Protein AF-A0A166FL95-F1 (afdb_monomer)

Organism: Daucus carota subsp. sativus (NCBI:txid79200)

Secondary structure (DSSP, 8-state):
--GGGS---------HHHHHHHHHHHHHHHHT---HHHHHHHHHHHHHHHTT--HHHHHTSTT--HHHHHHHHHHHHHHHSS-TTTS-TTTHHHHHHHHHHHHHHGGG-HHHHHHHT-

Solvent-accessible surface area (backbone atoms only — not comparable to full-atom values): 6784 Å² total; per-residue (Å²): 137,66,70,85,75,54,81,66,85,66,83,77,78,66,55,76,62,59,51,47,52,50,51,46,50,35,35,52,53,31,72,78,43,92,50,65,68,51,32,39,52,34,37,32,56,46,33,62,55,43,68,77,58,38,47,68,61,48,60,70,35,92,87,42,51,73,65,55,52,50,38,50,21,49,44,49,29,63,55,62,66,60,50,85,85,68,51,52,85,89,42,47,72,43,51,51,49,32,55,60,29,43,77,69,31,32,87,48,26,61,69,42,35,61,57,53,70,116

Radius of gyration: 13.66 Å; Cα contacts (8 Å, |Δi|>4): 96; chains: 1; bounding box: 40×30×30 Å

InterPro domains:
  IPR008709 Neurochondrin [PTHR13109] (1-115)

Sequence (118 aa):
MNILLKKVEVPISFDGADVVELLATLVYWSENSSHHSVVMMAATISSLILDFTSEDALRQHPGFDDGKLAGLCQLFKRSMTASSEDVFYEEVDLYEIVISGYSRWSEHFPRIKAAVGK

Foldseek 3Di:
DDPLVPPPVPVPPDDLVNLLVLLLVLLVQLVPDPDLVSLLVSLLVNLSSLLVDF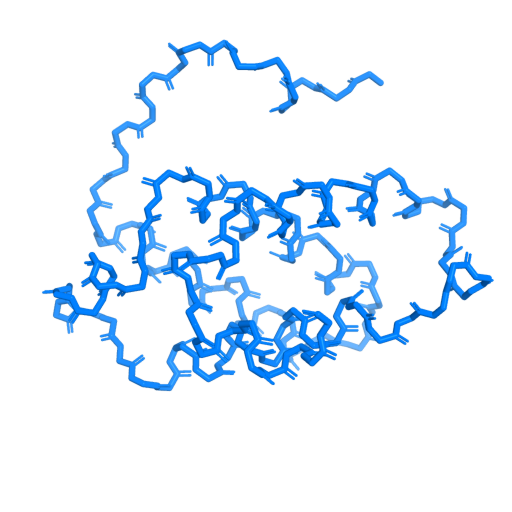PVRNVVDPSRDVVSLVSNLVSLLSNLVDDPVRQDPVSNVSNCSNVVSCVRRVVRVVPSCVSNVD

pLDDT: mean 84.39, std 15.8, range [36.81, 97.56]

Structure (mmCIF, N/CA/C/O backbone):
data_AF-A0A166FL95-F1
#
_entry.id   AF-A0A166FL95-F1
#
loop_
_atom_site.group_PDB
_atom_site.id
_atom_site.type_symbol
_atom_site.label_atom_id
_atom_site.label_alt_id
_atom_site.label_comp_id
_atom_site.label_asym_id
_atom_site.label_entity_id
_atom_site.label_seq_id
_atom_site.pdbx_PDB_ins_code
_atom_site.Cartn_x
_atom_site.Cartn_y
_atom_site.Cartn_z
_atom_site.occupancy
_atom_site.B_iso_or_equiv
_atom_site.auth_seq_id
_atom_site.auth_comp_id
_atom_site.auth_asym_id
_atom_site.auth_atom_id
_atom_site.pdbx_PDB_model_num
ATOM 1 N N . MET A 1 1 ? 15.949 17.282 2.918 1.00 36.81 1 MET A N 1
ATOM 2 C CA . MET A 1 1 ? 15.250 17.526 4.207 1.00 36.81 1 MET A CA 1
ATOM 3 C C . MET A 1 1 ? 13.750 17.366 3.975 1.00 36.81 1 MET A C 1
ATOM 5 O O . MET A 1 1 ? 13.141 18.270 3.418 1.00 36.81 1 MET A O 1
ATOM 9 N N . ASN A 1 2 ? 13.175 16.209 4.326 1.00 50.09 2 ASN A N 1
ATOM 10 C CA . ASN A 1 2 ? 11.779 15.872 4.019 1.00 50.09 2 ASN A CA 1
ATOM 11 C C . ASN A 1 2 ? 10.807 16.495 5.028 1.00 50.09 2 ASN A C 1
ATOM 13 O O . ASN A 1 2 ? 10.804 16.152 6.209 1.00 50.09 2 ASN A O 1
ATOM 17 N N . ILE A 1 3 ? 9.965 17.407 4.545 1.00 52.84 3 ILE A N 1
ATOM 18 C CA . ILE A 1 3 ? 8.944 18.099 5.346 1.00 52.84 3 ILE A CA 1
ATOM 19 C C . ILE A 1 3 ? 7.886 17.104 5.858 1.00 52.84 3 ILE A C 1
ATOM 21 O O . ILE A 1 3 ? 7.373 17.284 6.954 1.00 52.84 3 ILE A O 1
ATOM 25 N N . LEU A 1 4 ? 7.660 16.004 5.130 1.00 53.50 4 LEU A N 1
ATOM 26 C CA . LEU A 1 4 ? 6.734 14.918 5.482 1.00 53.50 4 LEU A CA 1
ATOM 27 C C . LEU A 1 4 ? 7.161 14.112 6.723 1.00 53.50 4 LEU A C 1
ATOM 29 O O . LEU A 1 4 ? 6.324 13.488 7.364 1.00 53.50 4 LEU A O 1
ATOM 33 N N . LEU A 1 5 ? 8.453 14.126 7.079 1.00 54.41 5 LEU A N 1
ATOM 34 C CA . LEU A 1 5 ? 8.972 13.435 8.270 1.00 54.41 5 LEU A CA 1
ATOM 35 C C . LEU A 1 5 ? 8.818 14.263 9.546 1.00 54.41 5 LEU A C 1
ATOM 37 O O . LEU A 1 5 ? 8.834 13.720 10.653 1.00 54.41 5 LEU A O 1
ATOM 41 N N . LYS A 1 6 ? 8.656 15.585 9.416 1.00 52.47 6 LYS A N 1
ATOM 42 C CA . LYS A 1 6 ? 8.208 16.397 10.538 1.00 52.47 6 LYS A CA 1
ATOM 43 C C . LYS A 1 6 ? 6.719 16.122 10.665 1.00 52.47 6 LYS A C 1
ATOM 45 O O . LYS A 1 6 ? 5.935 16.686 9.912 1.00 52.47 6 LYS A O 1
ATOM 50 N N . LYS A 1 7 ? 6.351 15.278 11.635 1.00 50.09 7 LYS A N 1
ATOM 51 C CA . LYS A 1 7 ? 5.022 15.242 12.264 1.00 50.09 7 LYS A CA 1
ATOM 52 C C . LYS A 1 7 ? 4.695 16.631 12.836 1.00 50.09 7 LYS A C 1
ATOM 54 O O . LYS A 1 7 ? 4.596 16.814 14.043 1.00 50.09 7 LYS A O 1
ATOM 59 N N . VAL A 1 8 ? 4.592 17.646 11.981 1.00 47.31 8 VAL A N 1
ATOM 60 C CA . VAL A 1 8 ? 3.707 18.762 12.254 1.00 47.31 8 VAL A CA 1
ATOM 61 C C . VAL A 1 8 ? 2.362 18.076 12.340 1.00 47.31 8 VAL A C 1
ATOM 63 O O . VAL A 1 8 ? 1.955 17.410 11.389 1.00 47.31 8 VAL A O 1
ATOM 66 N N . GLU A 1 9 ? 1.765 18.136 13.520 1.00 49.72 9 GLU A N 1
ATOM 67 C CA . GLU A 1 9 ? 0.405 17.717 13.821 1.00 49.72 9 GLU A CA 1
ATOM 68 C C . GLU A 1 9 ? -0.557 18.540 12.956 1.00 49.72 9 GLU A C 1
ATOM 70 O O . GLU A 1 9 ? -1.310 19.372 13.444 1.00 49.72 9 GLU A O 1
ATOM 75 N N . VAL A 1 10 ? -0.488 18.383 11.637 1.00 49.62 10 VAL A N 1
ATOM 76 C CA . VAL A 1 10 ? -1.583 18.732 10.760 1.00 49.62 10 VAL A CA 1
ATOM 77 C C . VAL A 1 10 ? -2.590 17.639 11.073 1.00 49.62 10 VAL A C 1
ATOM 79 O O . VAL A 1 10 ? -2.307 16.473 10.782 1.00 49.62 10 VAL A O 1
ATOM 82 N N . PRO A 1 11 ? -3.722 17.948 11.722 1.00 46.62 11 PRO A N 1
ATOM 83 C CA . PRO A 1 11 ? -4.793 16.988 11.837 1.00 46.62 11 PRO A CA 1
ATOM 84 C C . PRO A 1 11 ? -5.345 16.885 10.421 1.00 46.62 11 PRO A C 1
ATOM 86 O O . PRO A 1 11 ? -6.240 17.637 10.035 1.00 46.62 11 PRO A O 1
ATOM 89 N N . ILE A 1 12 ? -4.733 16.033 9.597 1.00 51.25 12 ILE A N 1
ATOM 90 C CA . ILE A 1 12 ? -5.288 15.717 8.296 1.00 51.25 12 ILE A CA 1
ATOM 91 C C . ILE A 1 12 ? -6.478 14.813 8.596 1.00 51.25 12 ILE A C 1
ATOM 93 O O . ILE A 1 12 ? -6.371 13.593 8.664 1.00 51.25 12 ILE A O 1
ATOM 97 N N . SER A 1 13 ? -7.607 15.453 8.888 1.00 51.69 13 SER A N 1
ATOM 98 C CA . SER A 1 13 ? -8.920 14.830 8.902 1.00 51.69 13 SER A CA 1
ATOM 99 C C . SER A 1 13 ? -9.274 14.543 7.451 1.00 51.69 13 SER A C 1
ATOM 101 O O . SER A 1 13 ? -10.008 15.306 6.827 1.00 51.69 13 SER A O 1
ATOM 103 N N . PHE A 1 14 ? -8.707 13.481 6.893 1.00 56.75 14 PHE A N 1
ATOM 104 C CA . PHE A 1 14 ? -9.291 12.903 5.701 1.00 56.75 14 PHE A CA 1
ATOM 105 C C . PHE A 1 14 ? -10.624 12.287 6.100 1.00 56.75 14 PHE A C 1
ATOM 107 O O . PHE A 1 14 ? -10.690 11.534 7.079 1.00 56.75 14 PHE A O 1
ATOM 114 N N . ASP A 1 15 ? -11.686 12.597 5.364 1.00 64.69 15 ASP A N 1
ATOM 115 C CA . ASP A 1 15 ? -12.835 11.716 5.437 1.00 64.69 15 ASP A CA 1
ATOM 116 C C . ASP A 1 15 ? -12.426 10.326 4.898 1.00 64.69 15 ASP A C 1
ATOM 118 O O . ASP A 1 15 ? -11.442 10.163 4.166 1.00 64.69 15 ASP A O 1
ATOM 122 N N . GLY A 1 16 ? -13.124 9.276 5.333 1.00 63.19 16 GLY 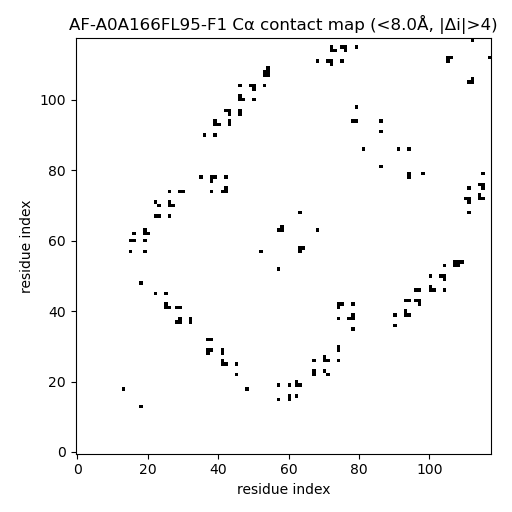A N 1
ATOM 123 C CA . GLY A 1 16 ? -12.769 7.912 4.935 1.00 63.19 16 GLY A CA 1
ATOM 124 C C . GLY A 1 16 ? -12.870 7.674 3.422 1.00 63.19 16 GLY A C 1
ATOM 125 O O . GLY A 1 16 ? -12.209 6.767 2.913 1.00 63.19 16 GLY A O 1
ATOM 126 N N . ALA A 1 17 ? -13.659 8.481 2.704 1.00 74.75 17 ALA A N 1
ATOM 127 C CA . ALA A 1 17 ? -13.892 8.325 1.274 1.00 74.75 17 ALA A CA 1
ATOM 128 C C . ALA A 1 17 ? -12.714 8.867 0.458 1.00 74.75 17 ALA A C 1
ATOM 130 O O . ALA A 1 17 ? -12.203 8.146 -0.403 1.00 74.75 17 ALA A O 1
ATOM 131 N N . ASP A 1 18 ? -12.218 10.053 0.809 1.00 82.81 18 ASP A N 1
ATOM 132 C CA . ASP A 1 18 ? -11.056 10.704 0.207 1.00 82.81 18 ASP A CA 1
ATOM 133 C C . ASP A 1 18 ? -9.806 9.821 0.318 1.00 82.81 18 ASP A C 1
ATOM 135 O O . ASP A 1 18 ? -9.056 9.668 -0.647 1.00 82.81 18 ASP A O 1
ATOM 139 N N . VAL A 1 19 ? -9.589 9.174 1.473 1.00 87.12 19 VAL A N 1
ATOM 140 C CA . VAL A 1 19 ? -8.453 8.248 1.668 1.00 87.12 19 VAL A CA 1
ATOM 141 C C . VAL A 1 19 ? -8.571 7.017 0.785 1.00 87.12 19 VAL A C 1
ATOM 143 O O . VAL A 1 19 ? -7.586 6.600 0.173 1.00 87.12 19 VAL A O 1
ATOM 146 N N . VAL A 1 20 ? -9.757 6.416 0.713 1.00 91.69 20 VAL A N 1
ATOM 147 C CA . VAL A 1 20 ? -9.964 5.202 -0.080 1.00 91.69 20 VAL A CA 1
ATOM 148 C C . VAL A 1 20 ? -9.811 5.490 -1.572 1.00 91.69 20 VAL A C 1
ATOM 150 O O . VAL A 1 20 ? -9.170 4.706 -2.278 1.00 91.69 20 VAL A O 1
ATOM 153 N N . GLU A 1 21 ? -10.345 6.612 -2.051 1.00 93.00 21 GLU A N 1
ATOM 154 C CA . GLU A 1 21 ? -10.200 7.033 -3.445 1.00 93.00 21 GLU A CA 1
ATOM 155 C C . GLU A 1 21 ? -8.754 7.418 -3.780 1.00 93.00 21 GLU A C 1
ATOM 157 O O . GLU A 1 21 ? -8.233 7.019 -4.828 1.00 93.00 21 GLU A O 1
ATOM 162 N N . LEU A 1 22 ? -8.058 8.106 -2.870 1.00 94.06 22 LEU A N 1
ATOM 163 C CA . LEU A 1 22 ? -6.646 8.442 -3.041 1.00 94.06 22 LEU A CA 1
ATOM 164 C C . LEU A 1 22 ? -5.771 7.185 -3.120 1.00 94.06 22 LEU A C 1
ATOM 166 O O . LEU A 1 22 ? -4.976 7.057 -4.053 1.00 94.06 22 LEU A O 1
ATOM 170 N N . LEU A 1 23 ? -5.937 6.227 -2.201 1.00 95.75 23 LEU A N 1
ATOM 171 C CA . LEU A 1 23 ? -5.204 4.954 -2.237 1.00 95.75 23 LEU A CA 1
ATOM 172 C C . LEU A 1 23 ? -5.483 4.184 -3.535 1.00 95.75 23 LEU A C 1
ATOM 174 O O . LEU A 1 23 ? -4.549 3.686 -4.165 1.00 95.75 23 LEU A O 1
ATOM 178 N N . ALA A 1 24 ? -6.743 4.130 -3.974 1.00 95.19 24 ALA A N 1
ATOM 179 C CA . ALA A 1 24 ? -7.109 3.492 -5.237 1.00 95.19 24 ALA A CA 1
ATOM 180 C C . ALA A 1 24 ? -6.449 4.180 -6.444 1.00 95.19 24 ALA A C 1
ATOM 182 O O . ALA A 1 24 ? -5.948 3.506 -7.344 1.00 95.19 24 ALA A O 1
ATOM 183 N N . THR A 1 25 ? -6.394 5.513 -6.440 1.00 96.62 25 THR A N 1
ATOM 184 C CA . THR A 1 25 ? -5.753 6.304 -7.499 1.00 96.62 25 THR A CA 1
ATOM 185 C C . THR A 1 25 ? -4.245 6.059 -7.550 1.00 96.62 25 THR A C 1
ATOM 187 O O . THR A 1 25 ? -3.689 5.895 -8.635 1.00 96.62 25 THR A O 1
ATOM 190 N N . LEU A 1 26 ? -3.574 5.978 -6.396 1.00 96.94 26 LEU A N 1
ATOM 191 C CA . LEU A 1 26 ? -2.139 5.677 -6.316 1.00 96.94 26 LEU A CA 1
ATOM 192 C C . LEU A 1 26 ? -1.823 4.258 -6.804 1.00 96.94 26 LEU A C 1
ATOM 194 O O . LEU A 1 26 ? -0.860 4.070 -7.551 1.00 96.94 26 LEU A O 1
ATOM 198 N N . VAL A 1 27 ? -2.651 3.273 -6.438 1.00 96.75 27 VAL A N 1
ATOM 199 C CA . VAL A 1 27 ? -2.552 1.905 -6.969 1.00 96.75 27 VAL A CA 1
ATOM 200 C C . VAL A 1 27 ? -2.689 1.928 -8.486 1.00 96.75 27 VAL A C 1
ATOM 202 O O . VAL A 1 27 ? -1.771 1.484 -9.177 1.00 96.75 27 VAL A O 1
ATOM 205 N N . TYR A 1 28 ? -3.771 2.515 -9.002 1.00 96.25 28 TYR A N 1
ATOM 206 C CA . TYR A 1 28 ? -4.022 2.605 -10.438 1.00 96.25 28 TYR A CA 1
ATOM 207 C C . TYR A 1 28 ? -2.855 3.277 -11.174 1.00 96.25 28 TYR A C 1
ATOM 209 O O . TYR A 1 28 ? -2.379 2.771 -12.192 1.00 96.25 28 TYR A O 1
ATOM 217 N N . TRP A 1 29 ? -2.336 4.384 -10.643 1.00 95.69 29 TRP A N 1
ATOM 218 C CA . TRP A 1 29 ? -1.194 5.082 -11.228 1.00 95.69 29 TRP A CA 1
ATOM 219 C C . TRP A 1 29 ? 0.058 4.196 -11.289 1.00 95.69 29 TRP A C 1
ATOM 221 O O . TRP A 1 29 ? 0.749 4.168 -12.309 1.00 95.69 29 TRP A O 1
ATOM 231 N N . SER A 1 30 ? 0.317 3.421 -10.234 1.00 94.88 30 SER A N 1
ATOM 232 C CA . SER A 1 30 ? 1.456 2.500 -10.183 1.00 94.88 30 SER A CA 1
ATOM 233 C C . SER A 1 30 ? 1.314 1.299 -11.127 1.00 94.88 30 SER A C 1
ATOM 235 O O . SER A 1 30 ? 2.309 0.832 -11.686 1.00 94.88 30 SER A O 1
ATOM 237 N N . GLU A 1 31 ? 0.100 0.781 -11.322 1.00 93.50 31 GLU A N 1
ATOM 238 C CA . GLU A 1 31 ? -0.185 -0.356 -12.208 1.00 93.50 31 GLU A CA 1
ATOM 239 C C . GLU A 1 31 ? -0.028 0.023 -13.682 1.00 93.50 31 GLU A C 1
ATOM 241 O O . GLU A 1 31 ? 0.483 -0.767 -14.473 1.00 93.50 31 GLU A O 1
ATOM 246 N N . ASN A 1 32 ? -0.392 1.257 -14.032 1.00 92.69 32 ASN A N 1
ATOM 247 C CA . ASN A 1 32 ? -0.330 1.775 -15.399 1.00 92.69 32 ASN A CA 1
ATOM 248 C C . ASN A 1 32 ? 1.017 2.434 -15.750 1.00 92.69 32 ASN A C 1
ATOM 250 O O . ASN A 1 32 ? 1.148 3.036 -16.815 1.00 92.69 32 ASN A O 1
ATOM 254 N N . SER A 1 33 ? 2.025 2.325 -14.878 1.00 89.00 33 SER A N 1
ATOM 255 C CA . SER A 1 33 ? 3.365 2.866 -15.109 1.00 89.00 33 SER A CA 1
ATOM 256 C C . SER A 1 33 ? 4.438 1.779 -15.088 1.00 89.00 33 SER A C 1
ATOM 258 O O . SER A 1 33 ? 4.508 0.949 -14.176 1.00 89.00 33 SER A O 1
ATOM 260 N N . SER A 1 34 ? 5.331 1.833 -16.079 1.00 84.50 34 SER A N 1
ATOM 261 C CA . SER A 1 34 ? 6.560 1.034 -16.129 1.00 84.50 34 SER A CA 1
ATOM 262 C C . SER A 1 34 ? 7.734 1.687 -15.394 1.00 84.50 34 SER A C 1
ATOM 264 O O . SER A 1 34 ? 8.776 1.055 -15.236 1.00 84.50 34 SER A O 1
ATOM 266 N N . HIS A 1 35 ? 7.605 2.946 -14.966 1.00 86.81 35 HIS A N 1
ATOM 267 C CA . HIS A 1 35 ? 8.681 3.677 -14.298 1.00 86.81 35 HIS A CA 1
ATOM 268 C C . HIS A 1 35 ? 8.738 3.330 -12.807 1.00 86.81 35 HIS A C 1
ATOM 270 O O . HIS A 1 35 ? 7.747 3.496 -12.093 1.00 86.81 35 HIS A O 1
ATOM 276 N N . HIS A 1 36 ? 9.908 2.892 -12.329 1.00 86.94 36 HIS A N 1
ATOM 277 C CA . HIS A 1 36 ? 10.114 2.538 -10.921 1.00 86.94 36 HIS A CA 1
ATOM 278 C C . HIS A 1 36 ? 9.849 3.724 -9.981 1.00 86.94 36 HIS A C 1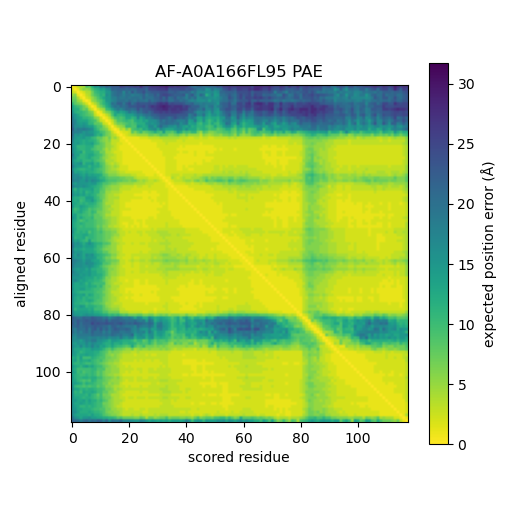
ATOM 280 O O . HIS A 1 36 ? 9.141 3.560 -8.991 1.00 86.94 36 HIS A O 1
ATOM 286 N N . SER A 1 37 ? 10.253 4.934 -10.375 1.00 88.38 37 SER A N 1
ATOM 287 C CA . SER A 1 37 ? 9.969 6.179 -9.651 1.00 88.38 37 SER A CA 1
ATOM 288 C C . SER A 1 37 ? 8.488 6.392 -9.342 1.00 88.38 37 SER A C 1
ATOM 290 O O . SER A 1 37 ? 8.140 6.846 -8.255 1.00 88.38 37 SER A O 1
ATOM 292 N N . VAL A 1 38 ? 7.586 6.022 -10.258 1.00 91.88 38 VAL A N 1
ATOM 293 C CA . VAL A 1 38 ? 6.135 6.118 -10.037 1.00 91.88 38 VAL A CA 1
ATOM 294 C C . VAL A 1 38 ? 5.675 5.122 -8.979 1.00 91.88 38 VAL A C 1
ATOM 296 O O . VAL A 1 38 ? 4.906 5.485 -8.091 1.00 91.88 38 VAL A O 1
ATOM 299 N N . VAL A 1 39 ? 6.177 3.886 -9.033 1.00 93.38 39 VAL A N 1
ATOM 300 C CA . VAL A 1 39 ? 5.903 2.864 -8.013 1.00 93.38 39 VAL A CA 1
ATOM 301 C C . VAL A 1 39 ? 6.406 3.335 -6.648 1.00 93.38 39 VAL A C 1
ATOM 303 O O . VAL A 1 39 ? 5.671 3.250 -5.666 1.00 93.38 39 VAL A O 1
ATOM 306 N N . MET A 1 40 ? 7.616 3.894 -6.587 1.00 92.75 40 MET A N 1
ATOM 307 C CA . MET A 1 40 ? 8.210 4.405 -5.352 1.00 92.75 40 MET A CA 1
ATOM 308 C C . MET A 1 40 ? 7.451 5.606 -4.787 1.00 92.75 40 MET A C 1
ATOM 310 O O . MET A 1 40 ? 7.178 5.637 -3.587 1.00 92.75 40 MET A O 1
ATOM 314 N N . MET A 1 41 ? 7.036 6.562 -5.622 1.00 94.12 41 MET A N 1
ATOM 315 C CA . MET A 1 41 ? 6.208 7.693 -5.186 1.00 94.12 41 MET A CA 1
ATOM 316 C C . MET A 1 41 ? 4.841 7.231 -4.671 1.00 94.12 41 MET A C 1
ATOM 318 O O . MET A 1 41 ? 4.432 7.634 -3.580 1.00 94.12 41 MET A O 1
ATOM 322 N N . ALA A 1 42 ? 4.158 6.350 -5.407 1.00 96.38 42 ALA A N 1
ATOM 323 C CA . ALA A 1 42 ? 2.868 5.801 -4.994 1.00 96.38 42 ALA A CA 1
ATOM 324 C C . ALA A 1 42 ? 2.972 5.027 -3.670 1.00 96.38 42 ALA A C 1
ATOM 326 O O . ALA A 1 42 ? 2.143 5.221 -2.777 1.00 96.38 42 ALA A O 1
ATOM 327 N N . ALA A 1 43 ? 4.014 4.206 -3.509 1.00 95.62 43 ALA A N 1
ATOM 328 C CA . ALA A 1 43 ? 4.277 3.466 -2.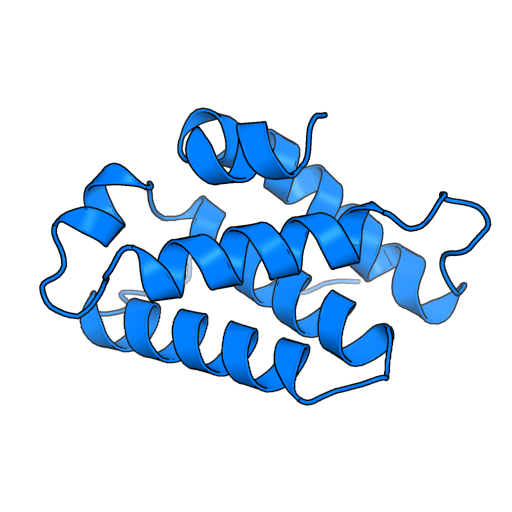277 1.00 95.62 43 ALA A CA 1
ATOM 329 C C . ALA A 1 43 ? 4.620 4.403 -1.112 1.00 95.62 43 ALA A C 1
ATOM 331 O O . ALA A 1 43 ? 4.146 4.190 0.001 1.00 95.62 43 ALA A O 1
ATOM 332 N N . THR A 1 44 ? 5.384 5.469 -1.364 1.00 95.31 44 THR A N 1
ATOM 333 C CA . THR A 1 44 ? 5.745 6.469 -0.348 1.00 95.31 44 THR A CA 1
ATOM 334 C C . THR A 1 44 ? 4.504 7.181 0.183 1.00 95.31 44 THR A C 1
ATOM 336 O O . THR A 1 44 ? 4.287 7.210 1.392 1.00 95.31 44 THR A O 1
ATOM 339 N N . ILE A 1 45 ? 3.656 7.713 -0.704 1.00 95.00 45 ILE A N 1
ATOM 340 C CA . ILE A 1 45 ? 2.427 8.413 -0.299 1.00 95.00 45 ILE A CA 1
ATOM 341 C C . ILE A 1 45 ? 1.476 7.442 0.410 1.00 95.00 45 ILE A C 1
ATOM 343 O O . ILE A 1 45 ? 0.968 7.763 1.482 1.00 95.00 45 ILE A O 1
ATOM 347 N N . SER A 1 46 ? 1.296 6.233 -0.135 1.00 96.06 46 SER A N 1
ATOM 348 C CA . SER A 1 46 ? 0.467 5.203 0.502 1.00 96.06 46 SER A CA 1
ATOM 349 C C . SER A 1 46 ? 0.991 4.866 1.898 1.00 96.06 46 SER A C 1
ATOM 351 O O . SER A 1 46 ? 0.222 4.871 2.847 1.00 96.06 46 SER A O 1
ATOM 353 N N . SER A 1 47 ? 2.301 4.665 2.064 1.00 95.12 47 SER A N 1
ATOM 354 C CA . SER A 1 47 ? 2.911 4.356 3.362 1.00 95.12 47 SER A CA 1
ATOM 355 C C . SER A 1 47 ? 2.656 5.442 4.407 1.00 95.12 47 SER A C 1
ATOM 357 O O . SER A 1 47 ? 2.466 5.124 5.577 1.00 95.12 47 SER A O 1
ATOM 359 N N . LEU A 1 48 ? 2.660 6.713 4.003 1.00 92.25 48 LEU A N 1
ATOM 360 C CA . LEU A 1 48 ? 2.356 7.822 4.906 1.00 92.25 48 LEU A CA 1
ATOM 361 C C . LEU A 1 48 ? 0.885 7.823 5.325 1.0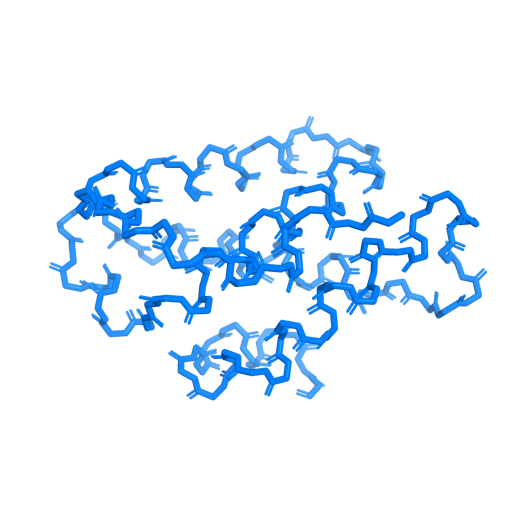0 92.25 48 LEU A C 1
ATOM 363 O O . LEU A 1 48 ? 0.596 8.132 6.471 1.00 92.25 48 LEU A O 1
ATOM 367 N N . ILE A 1 49 ? -0.038 7.463 4.431 1.00 92.25 49 ILE A N 1
ATOM 368 C CA . ILE A 1 49 ? -1.471 7.346 4.747 1.00 92.25 49 ILE A CA 1
ATOM 369 C C . ILE A 1 49 ? -1.722 6.156 5.681 1.00 92.25 49 ILE A C 1
ATOM 371 O O . ILE A 1 49 ? -2.470 6.277 6.651 1.00 92.25 49 ILE A O 1
ATOM 375 N N . LEU A 1 50 ? -1.083 5.012 5.408 1.00 93.38 50 LEU A N 1
ATOM 376 C CA . LEU A 1 50 ? -1.280 3.785 6.182 1.00 93.38 50 LEU A CA 1
ATOM 377 C C . LEU A 1 50 ? -0.805 3.910 7.638 1.00 93.38 50 LEU A C 1
ATOM 379 O O . LEU A 1 50 ? -1.373 3.252 8.503 1.00 93.38 50 LEU A O 1
ATOM 383 N N . ASP A 1 51 ? 0.144 4.807 7.934 1.00 90.75 51 ASP A N 1
ATOM 384 C CA . ASP A 1 51 ? 0.553 5.144 9.310 1.00 90.75 51 ASP A CA 1
ATOM 385 C C . ASP A 1 51 ? -0.602 5.703 10.178 1.00 90.75 51 ASP A C 1
ATOM 387 O O . ASP A 1 51 ? -0.492 5.713 11.405 1.00 90.75 51 ASP A O 1
ATOM 391 N N . PHE A 1 52 ? -1.699 6.177 9.572 1.00 88.62 52 PHE A N 1
ATOM 392 C CA . PHE A 1 52 ? -2.837 6.790 10.273 1.00 88.62 52 PHE A CA 1
ATOM 393 C C . PHE A 1 52 ? -4.119 5.944 10.241 1.00 88.62 52 PHE A C 1
ATOM 395 O O . PHE A 1 52 ? -5.175 6.418 10.659 1.00 88.62 52 PHE A O 1
ATOM 402 N N . THR A 1 53 ? -4.063 4.707 9.743 1.00 89.75 53 THR A N 1
ATOM 403 C CA . THR A 1 53 ? -5.237 3.827 9.620 1.00 89.75 53 THR A CA 1
ATOM 404 C C . THR A 1 53 ? -4.866 2.358 9.860 1.00 89.75 53 THR A C 1
ATOM 406 O O . THR A 1 53 ? -3.747 2.041 10.258 1.00 89.75 53 THR A O 1
ATOM 409 N N . SER A 1 54 ? -5.813 1.443 9.671 1.00 92.81 54 SER A N 1
ATOM 410 C CA . SER A 1 54 ? -5.605 -0.004 9.769 1.00 92.81 54 SER A CA 1
ATOM 411 C C . SER A 1 54 ? -6.366 -0.740 8.670 1.00 92.81 54 SER A C 1
ATOM 413 O O . SER A 1 54 ? -7.301 -0.194 8.076 1.00 92.81 54 SER A O 1
ATOM 415 N N . GLU A 1 55 ? -5.992 -1.993 8.402 1.00 94.12 55 GLU A N 1
ATOM 416 C CA . GLU A 1 55 ? -6.706 -2.824 7.429 1.00 94.12 55 GLU A CA 1
ATOM 417 C C . GLU A 1 55 ? -8.184 -2.961 7.808 1.00 94.12 55 GLU A C 1
ATOM 419 O O . GLU A 1 55 ? -9.051 -2.770 6.959 1.00 94.12 55 GLU A O 1
ATOM 424 N N . ASP A 1 56 ? -8.481 -3.200 9.087 1.00 92.06 56 ASP A N 1
ATOM 425 C CA . ASP A 1 56 ? -9.855 -3.309 9.583 1.00 92.06 56 ASP A CA 1
ATOM 426 C C . ASP A 1 56 ? -10.650 -2.012 9.384 1.00 92.06 56 ASP A C 1
ATOM 428 O O . ASP A 1 56 ? -11.800 -2.063 8.945 1.00 92.06 56 ASP A O 1
ATOM 432 N N . ALA A 1 57 ? -10.043 -0.850 9.654 1.00 90.38 57 ALA A N 1
ATOM 433 C CA . ALA A 1 57 ? -10.694 0.445 9.467 1.00 90.38 57 ALA A CA 1
ATOM 434 C C . ALA A 1 57 ? -11.000 0.718 7.987 1.00 90.38 57 ALA A C 1
ATOM 436 O O . ALA A 1 57 ? -12.108 1.145 7.658 1.00 90.38 57 ALA A O 1
ATOM 437 N N . LEU A 1 58 ? -10.062 0.412 7.081 1.00 91.00 58 LEU A N 1
ATOM 438 C CA . LEU A 1 58 ? -10.310 0.530 5.644 1.00 91.00 58 LEU A CA 1
ATOM 439 C C . LEU A 1 58 ? -11.408 -0.435 5.192 1.00 91.00 58 LEU A C 1
ATOM 441 O O . LEU A 1 58 ? -12.317 -0.013 4.489 1.00 91.00 58 LEU A O 1
ATOM 445 N N . ARG A 1 59 ? -11.392 -1.698 5.635 1.00 91.12 59 ARG A N 1
ATOM 446 C CA . ARG A 1 59 ? -12.407 -2.705 5.264 1.00 91.12 59 ARG A CA 1
ATOM 447 C C . ARG A 1 59 ? -13.825 -2.366 5.724 1.00 91.12 59 ARG A C 1
ATOM 449 O O . ARG A 1 59 ? -14.778 -2.872 5.138 1.00 91.12 59 ARG A O 1
ATOM 456 N N . GLN A 1 60 ? -13.981 -1.553 6.767 1.00 90.81 60 GLN A N 1
ATOM 457 C CA . GLN A 1 60 ? -15.294 -1.060 7.195 1.00 90.81 60 GLN A CA 1
ATOM 458 C C . GLN A 1 60 ? -15.848 0.028 6.266 1.00 90.81 60 GLN A C 1
ATOM 460 O O . GLN A 1 60 ? -17.050 0.298 6.291 1.00 90.81 60 GLN A O 1
ATOM 465 N N . HIS A 1 61 ? -15.005 0.646 5.435 1.00 89.25 61 HIS A N 1
ATOM 466 C CA . HIS A 1 61 ? -15.436 1.661 4.490 1.00 89.25 61 HIS A CA 1
ATOM 467 C C . HIS A 1 61 ? -16.131 1.016 3.274 1.00 89.25 61 HIS A C 1
ATOM 469 O O . HIS A 1 61 ? -15.529 0.178 2.603 1.00 89.25 61 HIS A O 1
ATOM 475 N N . PRO A 1 62 ? -17.358 1.432 2.900 1.00 88.19 62 PRO A N 1
ATOM 476 C CA . PRO A 1 62 ? -18.118 0.801 1.812 1.00 88.19 62 PRO A CA 1
ATOM 477 C C . PRO A 1 62 ? -17.441 0.921 0.439 1.00 88.19 62 PRO A C 1
ATOM 479 O O . PRO A 1 62 ? -17.708 0.132 -0.462 1.00 88.19 62 PRO A O 1
ATOM 482 N N . GLY A 1 63 ? -16.557 1.908 0.274 1.00 88.88 63 GLY A N 1
ATOM 483 C CA . GLY A 1 63 ? -15.758 2.090 -0.936 1.00 88.88 63 GLY A CA 1
ATOM 484 C C . GLY A 1 63 ? -14.496 1.225 -1.006 1.00 88.88 63 GLY A C 1
ATOM 485 O O . GLY A 1 63 ? -13.827 1.257 -2.036 1.00 88.88 63 GLY A O 1
ATOM 486 N N . PHE A 1 64 ? -14.128 0.488 0.048 1.00 91.94 64 PHE A N 1
ATOM 487 C CA . PHE A 1 64 ? -12.890 -0.292 0.092 1.00 91.94 64 PHE A CA 1
ATOM 488 C C . PHE A 1 64 ? -13.176 -1.791 -0.031 1.00 91.94 64 PHE A C 1
ATOM 490 O O . PHE A 1 64 ? -13.758 -2.409 0.856 1.00 91.94 64 PHE A O 1
ATOM 497 N N . ASP A 1 65 ? -12.756 -2.382 -1.147 1.00 92.94 65 ASP A N 1
ATOM 498 C CA . ASP A 1 65 ? -12.980 -3.793 -1.465 1.00 92.94 65 ASP A CA 1
ATOM 499 C C . ASP A 1 65 ? -11.666 -4.594 -1.471 1.00 92.94 65 ASP A C 1
ATOM 501 O O . ASP A 1 65 ? -10.561 -4.047 -1.388 1.00 92.94 65 ASP A O 1
ATOM 505 N N . ASP A 1 66 ? -11.781 -5.921 -1.578 1.00 93.19 66 ASP A N 1
ATOM 506 C CA . ASP A 1 66 ? -10.618 -6.813 -1.636 1.00 93.19 66 ASP A CA 1
ATOM 507 C C . ASP A 1 66 ? -9.730 -6.559 -2.872 1.00 93.19 66 ASP A C 1
ATOM 509 O O . ASP A 1 66 ? -8.540 -6.870 -2.830 1.00 93.19 66 ASP A O 1
ATOM 513 N N . GLY A 1 67 ? -10.266 -5.966 -3.946 1.00 94.88 67 GLY A N 1
ATOM 514 C CA . GLY A 1 67 ? -9.502 -5.584 -5.136 1.00 94.88 67 GLY A CA 1
ATOM 515 C C . GLY A 1 67 ? -8.555 -4.418 -4.860 1.00 94.88 67 GLY A C 1
ATOM 516 O O . GLY A 1 67 ? -7.373 -4.494 -5.198 1.00 94.88 67 GLY A O 1
ATOM 517 N N . LYS A 1 68 ? -9.029 -3.381 -4.160 1.00 94.81 68 LYS A N 1
ATOM 518 C CA . LYS A 1 68 ? -8.185 -2.256 -3.715 1.00 94.81 68 LYS A CA 1
ATOM 519 C C . LYS A 1 68 ? -7.083 -2.724 -2.770 1.00 94.81 68 LYS A C 1
ATOM 521 O O . LYS A 1 68 ? -5.932 -2.309 -2.908 1.00 94.81 68 LYS A O 1
ATOM 526 N N . LEU A 1 69 ? -7.406 -3.644 -1.860 1.00 96.25 69 LEU A N 1
ATOM 527 C CA . LEU A 1 69 ? -6.406 -4.239 -0.977 1.00 96.25 69 LEU A CA 1
ATOM 528 C C . LEU A 1 69 ? -5.386 -5.089 -1.745 1.00 96.25 69 LEU A C 1
ATOM 530 O O . LEU A 1 69 ? -4.190 -4.994 -1.479 1.00 96.25 69 LEU A O 1
ATOM 534 N N . ALA A 1 70 ? -5.828 -5.877 -2.727 1.00 96.69 70 ALA A N 1
ATOM 535 C CA . ALA A 1 70 ? -4.928 -6.634 -3.593 1.00 96.69 70 ALA A CA 1
ATOM 536 C C . ALA A 1 70 ? -3.980 -5.715 -4.381 1.00 96.69 70 ALA A C 1
ATOM 538 O O . ALA A 1 70 ? -2.790 -6.016 -4.487 1.00 96.69 70 ALA A O 1
ATOM 539 N N . GLY A 1 71 ? -4.476 -4.578 -4.869 1.00 96.94 71 GLY A N 1
ATOM 540 C CA . GLY A 1 71 ? -3.661 -3.561 -5.529 1.00 96.94 71 GLY A CA 1
ATOM 541 C C . GLY A 1 71 ? -2.595 -2.960 -4.608 1.00 96.94 71 GLY A C 1
ATOM 542 O O . GLY A 1 71 ? -1.428 -2.872 -4.992 1.00 96.94 71 GLY A O 1
ATOM 543 N N . LEU A 1 72 ? -2.943 -2.647 -3.354 1.00 97.56 72 LEU A N 1
ATOM 544 C CA . LEU A 1 72 ? -1.966 -2.206 -2.346 1.00 97.56 72 LEU A CA 1
ATOM 545 C C . LEU A 1 72 ? -0.909 -3.281 -2.059 1.00 97.56 72 LEU A C 1
ATOM 547 O O . LEU A 1 72 ? 0.282 -2.972 -1.994 1.00 97.56 72 LEU A O 1
ATOM 551 N N . CYS A 1 73 ? -1.313 -4.549 -1.945 1.00 96.88 73 CYS A N 1
ATOM 552 C CA . CYS A 1 73 ? -0.374 -5.662 -1.806 1.00 96.88 73 CYS A CA 1
ATOM 553 C C . CYS A 1 73 ? 0.623 -5.708 -2.975 1.00 96.88 73 CYS A C 1
ATOM 555 O O . CYS A 1 73 ? 1.824 -5.868 -2.751 1.00 96.88 73 CYS A O 1
ATOM 557 N N . GLN A 1 74 ? 0.151 -5.551 -4.217 1.00 95.81 74 GLN A N 1
ATOM 558 C CA . GLN A 1 74 ? 1.023 -5.536 -5.395 1.00 95.81 74 GLN A CA 1
ATOM 559 C C . GLN A 1 74 ? 1.934 -4.308 -5.431 1.00 95.81 74 GLN A C 1
ATOM 561 O O . GLN A 1 74 ? 3.113 -4.448 -5.760 1.00 95.81 74 GLN A O 1
ATOM 566 N N . LEU A 1 75 ? 1.424 -3.129 -5.060 1.00 96.44 75 LEU A N 1
ATOM 567 C CA . LEU A 1 75 ? 2.206 -1.897 -4.966 1.00 96.44 75 LEU A CA 1
ATOM 568 C C . LEU A 1 75 ? 3.407 -2.081 -4.031 1.00 96.44 75 LEU A C 1
ATOM 570 O O . LEU A 1 75 ? 4.546 -1.906 -4.465 1.00 96.44 75 LEU A O 1
ATOM 574 N N . PHE A 1 76 ? 3.168 -2.500 -2.784 1.00 95.50 76 PHE A N 1
ATOM 575 C CA . PHE A 1 76 ? 4.244 -2.667 -1.802 1.00 95.50 76 PHE A CA 1
ATOM 576 C C . PHE A 1 76 ? 5.177 -3.825 -2.135 1.00 95.50 76 PHE A C 1
ATOM 578 O O . PHE A 1 76 ? 6.390 -3.719 -1.952 1.00 95.50 76 PHE A O 1
ATOM 585 N N . LYS A 1 77 ? 4.648 -4.916 -2.697 1.00 93.62 77 LYS A N 1
ATOM 586 C CA . LYS A 1 77 ? 5.492 -5.999 -3.200 1.00 93.62 77 LYS A CA 1
ATOM 587 C C . LYS A 1 77 ? 6.452 -5.474 -4.267 1.00 93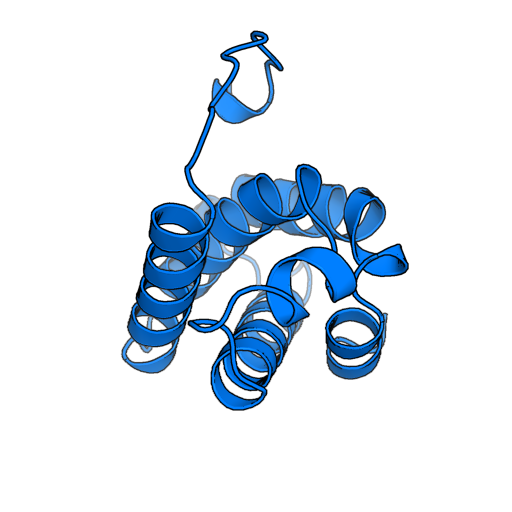.62 77 LYS A C 1
ATOM 589 O O . LYS A 1 77 ? 7.657 -5.676 -4.142 1.00 93.62 77 LYS A O 1
ATOM 594 N N . ARG A 1 78 ? 5.955 -4.750 -5.277 1.00 91.44 78 ARG A N 1
ATOM 595 C CA 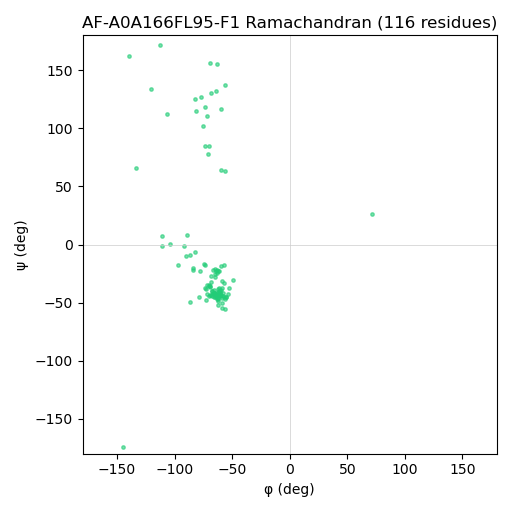. ARG A 1 78 ? 6.779 -4.176 -6.357 1.00 91.44 78 ARG A CA 1
ATOM 596 C C . ARG A 1 78 ? 7.794 -3.158 -5.838 1.00 91.44 78 ARG A C 1
ATOM 598 O O . ARG A 1 78 ? 8.946 -3.219 -6.256 1.00 91.44 78 ARG A O 1
ATOM 605 N N . SER A 1 79 ? 7.403 -2.266 -4.927 1.00 91.50 79 SER A N 1
ATOM 606 C CA . SER A 1 79 ? 8.309 -1.244 -4.382 1.00 91.50 79 SER A CA 1
ATOM 607 C C . SER A 1 79 ? 9.416 -1.832 -3.499 1.00 91.50 79 SER A C 1
ATOM 609 O O . SER A 1 79 ? 10.485 -1.248 -3.387 1.00 91.50 79 SER A O 1
ATOM 611 N N . MET A 1 80 ? 9.182 -2.990 -2.871 1.00 88.81 80 MET A N 1
ATOM 612 C CA . MET A 1 80 ? 10.124 -3.616 -1.930 1.00 88.81 80 MET A CA 1
ATOM 613 C C . MET A 1 80 ? 10.883 -4.821 -2.509 1.00 88.81 80 MET A C 1
ATOM 615 O O . MET A 1 80 ? 11.674 -5.431 -1.780 1.00 88.81 80 MET A O 1
ATOM 619 N N . THR A 1 81 ? 10.640 -5.174 -3.778 1.00 81.94 81 THR A N 1
ATOM 620 C CA . THR A 1 81 ? 11.349 -6.258 -4.487 1.00 81.94 81 THR A CA 1
ATOM 621 C C . THR A 1 81 ? 12.745 -5.826 -4.955 1.00 81.94 81 THR A C 1
ATOM 623 O O . THR A 1 81 ? 13.605 -6.685 -5.123 1.00 81.94 81 THR A O 1
ATOM 626 N N . ALA A 1 82 ? 12.999 -4.523 -5.128 1.00 66.56 82 ALA A N 1
ATOM 627 C CA . ALA A 1 82 ? 14.326 -4.015 -5.477 1.00 66.56 82 ALA A CA 1
ATOM 628 C C . ALA A 1 82 ? 15.327 -4.300 -4.344 1.00 66.56 82 ALA A C 1
ATOM 630 O O . ALA A 1 82 ? 15.032 -4.059 -3.167 1.00 66.56 82 ALA A O 1
ATOM 631 N N . SER A 1 83 ? 16.503 -4.834 -4.688 1.00 58.38 83 SER A N 1
ATOM 632 C CA . SER A 1 83 ? 17.609 -4.912 -3.734 1.00 58.38 83 SER A CA 1
ATOM 633 C C . SER A 1 83 ? 18.126 -3.496 -3.455 1.00 58.38 83 SER A C 1
ATOM 635 O O . SER A 1 83 ? 17.960 -2.605 -4.284 1.00 58.38 83 SER A O 1
ATOM 637 N N . SER A 1 84 ? 18.768 -3.252 -2.309 1.00 57.22 84 SER A N 1
ATOM 638 C CA . SER A 1 84 ? 19.360 -1.935 -2.006 1.00 57.22 84 SER A CA 1
ATOM 639 C C . SER A 1 84 ? 20.388 -1.470 -3.048 1.00 57.22 84 SER A C 1
ATOM 641 O O . SER A 1 84 ? 20.708 -0.289 -3.091 1.00 57.22 84 SER A O 1
ATOM 643 N N . GLU A 1 85 ? 20.906 -2.392 -3.8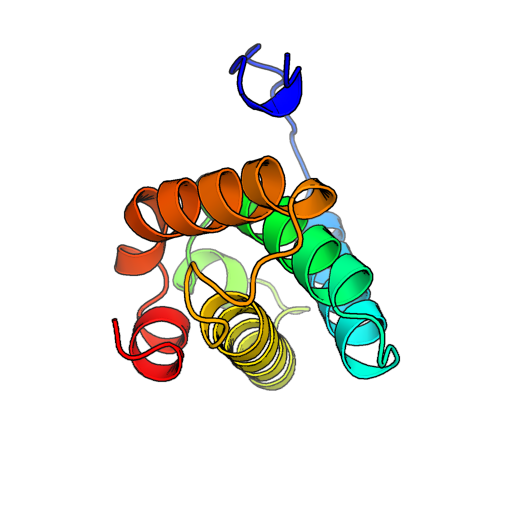64 1.00 54.59 85 GLU A N 1
ATOM 644 C CA . GLU A 1 85 ? 21.848 -2.130 -4.957 1.00 54.59 85 GLU A CA 1
ATOM 645 C C . GLU A 1 85 ? 21.140 -1.704 -6.258 1.00 54.59 85 GLU A C 1
ATOM 647 O O . GLU A 1 85 ? 21.746 -1.026 -7.083 1.00 54.59 85 GLU A O 1
ATOM 652 N N . ASP A 1 86 ? 19.854 -2.041 -6.416 1.00 61.72 86 ASP A N 1
ATOM 653 C CA . ASP A 1 86 ? 19.023 -1.683 -7.577 1.00 61.72 86 ASP A CA 1
ATOM 654 C C . ASP A 1 86 ? 18.287 -0.344 -7.398 1.00 61.72 86 ASP A C 1
ATOM 656 O O . ASP A 1 86 ? 17.672 0.163 -8.339 1.00 61.72 86 ASP A O 1
ATOM 660 N N . VAL A 1 87 ? 18.315 0.227 -6.190 1.00 64.25 87 VAL A N 1
ATOM 661 C CA . VAL A 1 87 ? 17.682 1.518 -5.908 1.00 64.25 87 VAL A CA 1
ATOM 662 C C . VAL A 1 87 ? 18.524 2.620 -6.544 1.00 64.25 87 VAL A C 1
ATOM 664 O O . VAL A 1 87 ? 19.684 2.829 -6.181 1.00 64.25 87 VAL A O 1
ATOM 667 N N . PHE A 1 88 ? 17.937 3.356 -7.488 1.00 69.19 88 PHE A N 1
ATOM 668 C CA . PHE A 1 88 ? 18.574 4.540 -8.057 1.00 69.19 88 PHE A CA 1
ATOM 669 C C . PHE A 1 88 ? 18.927 5.513 -6.929 1.00 69.19 88 PHE A C 1
ATOM 671 O O . PHE A 1 88 ? 18.110 5.742 -6.041 1.00 69.19 88 PHE A O 1
ATOM 678 N N . TYR A 1 89 ? 20.116 6.126 -6.968 1.00 67.81 89 TYR A N 1
ATOM 679 C CA . TYR A 1 89 ? 20.558 7.091 -5.946 1.00 67.81 89 TYR A CA 1
ATOM 680 C C . TYR A 1 89 ? 19.511 8.178 -5.638 1.00 67.81 89 TYR A C 1
ATOM 682 O O . TYR A 1 89 ? 19.428 8.659 -4.513 1.00 67.81 89 TYR A O 1
ATOM 690 N N . GLU A 1 90 ? 18.696 8.537 -6.630 1.00 71.94 90 GLU A N 1
ATOM 691 C CA . GLU A 1 90 ? 17.626 9.537 -6.543 1.00 71.94 90 GLU A CA 1
ATOM 692 C C . GLU A 1 90 ? 16.389 9.060 -5.753 1.00 71.94 90 GLU A C 1
ATOM 694 O O . GLU A 1 90 ? 15.589 9.878 -5.304 1.00 71.94 90 GLU A O 1
ATOM 699 N N . GLU A 1 91 ? 16.231 7.751 -5.552 1.00 75.44 91 GLU A N 1
ATOM 700 C CA . GLU A 1 91 ? 15.068 7.117 -4.917 1.00 75.44 91 GLU A CA 1
ATOM 701 C C . GLU A 1 91 ? 15.388 6.509 -3.543 1.00 75.44 91 GLU A C 1
ATOM 703 O O . GLU A 1 91 ? 14.489 5.999 -2.870 1.00 75.44 91 GLU A O 1
ATOM 708 N N . VAL A 1 92 ? 16.644 6.598 -3.091 1.00 80.62 92 VAL A N 1
ATOM 709 C CA . VAL A 1 92 ? 17.099 6.072 -1.790 1.00 80.62 92 VAL A CA 1
ATOM 710 C C . VAL A 1 92 ? 16.273 6.646 -0.637 1.00 80.62 92 VAL A C 1
ATOM 712 O O . VAL A 1 92 ? 15.784 5.888 0.201 1.00 80.62 92 VAL A O 1
ATOM 715 N N . ASP A 1 93 ? 16.027 7.959 -0.646 1.00 85.44 93 ASP A N 1
ATOM 716 C CA . ASP A 1 93 ? 15.207 8.633 0.367 1.00 85.44 93 ASP A CA 1
ATOM 717 C C . ASP A 1 93 ? 13.761 8.096 0.382 1.00 85.44 93 ASP A C 1
ATOM 719 O O . ASP A 1 93 ? 13.155 7.952 1.444 1.00 85.44 93 ASP A O 1
ATOM 723 N N . LEU A 1 94 ? 13.192 7.782 -0.789 1.00 89.19 94 LEU A N 1
ATOM 724 C CA . LEU A 1 94 ? 11.832 7.240 -0.906 1.00 89.19 94 LEU A CA 1
ATOM 725 C C . LEU A 1 94 ? 11.772 5.799 -0.402 1.00 89.19 94 LEU A C 1
ATOM 727 O O . LEU A 1 94 ? 10.852 5.434 0.332 1.00 89.19 94 LEU A O 1
ATOM 731 N N . TYR A 1 95 ? 12.770 4.988 -0.755 1.00 89.50 95 TYR A N 1
ATOM 732 C CA . TYR A 1 95 ? 12.882 3.620 -0.265 1.00 89.50 95 TYR A CA 1
ATOM 733 C C . TYR A 1 95 ? 13.005 3.579 1.259 1.00 89.50 95 TYR A C 1
ATOM 735 O O . TYR A 1 95 ? 12.291 2.813 1.908 1.00 89.50 95 TYR A O 1
ATOM 743 N N . GLU A 1 96 ? 13.821 4.450 1.855 1.00 88.75 96 GLU A N 1
ATOM 744 C CA . GLU A 1 96 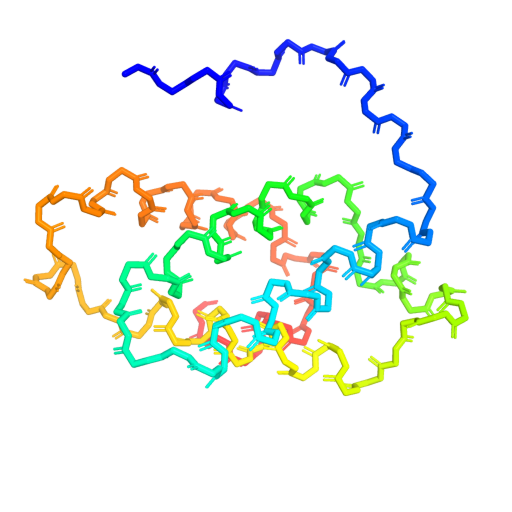? 13.946 4.540 3.311 1.00 88.75 96 GLU A CA 1
ATOM 745 C C . GLU A 1 96 ? 12.621 4.930 3.983 1.00 88.75 96 GLU A C 1
ATOM 747 O O . GLU A 1 96 ? 12.263 4.346 5.013 1.00 88.75 96 GLU A O 1
ATOM 752 N N . ILE A 1 97 ? 11.850 5.852 3.390 1.00 90.06 97 ILE A N 1
ATOM 753 C CA . ILE A 1 97 ? 10.514 6.207 3.891 1.00 90.06 97 ILE A CA 1
ATOM 754 C C . ILE A 1 97 ? 9.574 4.999 3.830 1.00 90.06 97 ILE A C 1
ATOM 756 O O . ILE A 1 97 ? 8.895 4.723 4.820 1.00 90.06 97 ILE A O 1
ATOM 760 N N . VAL A 1 98 ? 9.550 4.266 2.713 1.00 93.12 98 VAL A N 1
ATOM 761 C CA . VAL A 1 98 ? 8.698 3.077 2.543 1.00 93.12 98 VAL A CA 1
ATOM 762 C C . VAL A 1 98 ? 9.070 1.986 3.545 1.00 93.12 98 VAL A C 1
ATOM 764 O O . VAL A 1 98 ? 8.185 1.455 4.210 1.00 93.12 98 VAL A O 1
ATOM 767 N N . ILE A 1 99 ? 10.358 1.670 3.714 1.00 92.38 99 ILE A N 1
ATOM 768 C CA . ILE A 1 99 ? 10.809 0.649 4.674 1.00 92.38 99 ILE A CA 1
ATOM 769 C C . ILE A 1 99 ? 10.513 1.072 6.116 1.00 92.38 99 ILE A C 1
ATOM 771 O O . ILE A 1 99 ? 9.995 0.277 6.905 1.00 92.38 99 ILE A O 1
ATOM 775 N N . SER A 1 100 ? 10.804 2.327 6.462 1.00 91.44 100 SER A N 1
ATOM 776 C CA . SER A 1 100 ? 10.563 2.857 7.807 1.00 91.44 100 SER A CA 1
ATOM 777 C C . SER A 1 100 ? 9.078 2.985 8.128 1.00 91.44 100 SER A C 1
ATOM 779 O O . SER A 1 100 ? 8.698 2.879 9.289 1.00 91.44 100 SER A O 1
ATOM 781 N N . GLY A 1 101 ? 8.235 3.258 7.133 1.00 93.50 101 GLY A N 1
ATOM 782 C CA . GLY A 1 101 ? 6.785 3.244 7.287 1.00 93.50 101 GLY A CA 1
ATOM 783 C C . GLY A 1 101 ? 6.255 1.824 7.416 1.00 93.50 101 GLY A C 1
ATOM 784 O O . GLY A 1 101 ? 5.543 1.532 8.370 1.00 93.50 101 GLY A O 1
ATOM 785 N N . TYR A 1 102 ? 6.676 0.910 6.539 1.00 95.00 102 TYR A N 1
ATOM 786 C CA . TYR A 1 102 ? 6.279 -0.498 6.598 1.00 95.00 102 TYR A CA 1
ATOM 787 C C . TYR A 1 102 ? 6.553 -1.114 7.976 1.00 95.00 102 TYR A C 1
ATOM 789 O O . TYR A 1 102 ? 5.691 -1.796 8.525 1.00 95.00 102 TYR A O 1
ATOM 797 N N . SER A 1 103 ? 7.701 -0.829 8.598 1.00 94.06 103 SER A N 1
ATOM 798 C CA . SER A 1 103 ? 7.990 -1.323 9.953 1.00 94.06 103 SER A CA 1
ATOM 799 C C . SER A 1 103 ? 7.060 -0.764 11.041 1.00 94.06 103 SER A C 1
ATOM 801 O O . SER A 1 103 ? 6.920 -1.394 12.086 1.00 94.06 103 SER A O 1
ATOM 803 N N . ARG A 1 104 ? 6.400 0.380 10.807 1.00 94.31 104 ARG A N 1
ATOM 804 C CA . ARG A 1 104 ? 5.416 0.974 11.725 1.00 94.31 104 ARG A CA 1
ATOM 805 C C . ARG A 1 104 ? 4.004 0.440 11.511 1.00 94.31 104 ARG A C 1
ATOM 807 O O . ARG A 1 104 ? 3.366 0.065 12.489 1.00 94.31 104 ARG A O 1
ATOM 814 N N . TRP A 1 105 ? 3.513 0.415 10.269 1.00 95.12 105 TRP A N 1
ATOM 815 C CA . TRP A 1 105 ? 2.107 0.091 9.993 1.00 95.12 105 TRP A CA 1
ATOM 816 C C . TRP A 1 105 ? 1.859 -1.374 9.609 1.00 95.12 105 TRP A C 1
ATOM 818 O O . TRP A 1 105 ? 0.723 -1.824 9.711 1.00 95.12 105 TRP A O 1
ATOM 828 N N . SER A 1 106 ? 2.864 -2.163 9.204 1.00 96.50 106 SER A N 1
ATOM 829 C CA . SER A 1 106 ? 2.635 -3.519 8.651 1.00 96.50 106 SER A CA 1
ATOM 830 C C . SER A 1 106 ? 1.907 -4.487 9.588 1.00 96.50 106 SER A C 1
ATOM 832 O O . SER A 1 106 ? 1.134 -5.319 9.114 1.00 96.50 106 SER A O 1
ATOM 834 N N . GLU A 1 107 ? 2.076 -4.368 10.908 1.00 96.19 107 GLU A N 1
ATOM 835 C CA . GLU A 1 107 ? 1.332 -5.190 11.877 1.00 96.19 107 GLU A CA 1
ATOM 836 C C . GLU A 1 107 ? -0.180 -4.925 11.844 1.00 96.19 107 GLU A C 1
ATOM 838 O O . GLU A 1 107 ? -0.968 -5.766 12.265 1.00 96.19 107 GLU A O 1
ATOM 843 N N . HIS A 1 108 ? -0.603 -3.759 11.354 1.00 96.00 108 HIS A N 1
ATOM 844 C CA . HIS A 1 108 ? -2.012 -3.378 11.213 1.00 96.00 108 HIS A CA 1
ATOM 845 C C . HIS A 1 108 ? -2.571 -3.737 9.827 1.00 96.00 108 HIS A C 1
ATOM 847 O O . HIS A 1 108 ? -3.750 -3.504 9.564 1.00 96.00 108 HIS A O 1
ATOM 853 N N . PHE A 1 109 ? -1.729 -4.309 8.957 1.00 96.94 109 PHE A N 1
ATOM 854 C CA . PHE A 1 109 ? -2.044 -4.710 7.586 1.00 96.94 109 PHE A CA 1
ATOM 855 C C . PHE A 1 109 ? -1.529 -6.127 7.288 1.00 96.94 109 PHE A C 1
ATOM 857 O O . PHE A 1 109 ? -0.623 -6.307 6.462 1.00 96.94 109 PHE A O 1
ATOM 864 N N . PRO A 1 110 ? -2.090 -7.160 7.949 1.00 96.06 110 PRO A N 1
ATOM 865 C CA . PRO A 1 110 ? -1.610 -8.535 7.843 1.00 96.06 110 PRO A CA 1
ATOM 866 C C . PRO A 1 110 ? -1.585 -9.066 6.406 1.00 96.06 110 PRO A C 1
ATOM 868 O O . PRO A 1 110 ? -0.685 -9.837 6.063 1.00 96.06 110 PRO A O 1
ATOM 871 N N . ARG A 1 111 ? -2.520 -8.655 5.536 1.00 96.19 111 ARG A N 1
ATOM 872 C CA . ARG A 1 111 ? -2.529 -9.122 4.139 1.00 96.19 111 ARG A CA 1
ATOM 873 C C . ARG A 1 111 ? -1.408 -8.508 3.311 1.00 96.19 111 ARG A C 1
ATOM 875 O O . ARG A 1 111 ? -0.798 -9.214 2.509 1.00 96.19 111 ARG A O 1
ATOM 882 N N . ILE A 1 112 ? -1.106 -7.228 3.529 1.00 96.44 112 ILE A N 1
ATOM 883 C CA . ILE A 1 112 ? 0.023 -6.565 2.864 1.00 96.44 112 ILE A CA 1
ATOM 884 C C . ILE A 1 112 ? 1.334 -7.170 3.369 1.00 96.44 112 ILE A C 1
ATOM 886 O O . ILE A 1 112 ? 2.186 -7.535 2.559 1.00 96.44 112 ILE A O 1
ATOM 890 N N . LYS A 1 113 ? 1.459 -7.373 4.686 1.00 96.00 113 LYS A N 1
ATOM 891 C CA . LYS A 1 113 ? 2.628 -8.013 5.301 1.00 96.00 113 LYS A CA 1
ATOM 892 C C . LYS A 1 113 ? 2.896 -9.403 4.715 1.00 96.00 113 LYS A C 1
ATOM 894 O O . LYS A 1 113 ? 4.012 -9.702 4.290 1.00 96.00 113 LYS A O 1
ATOM 899 N N . ALA A 1 114 ? 1.853 -10.225 4.597 1.00 95.69 114 ALA A N 1
ATOM 900 C CA . ALA A 1 114 ? 1.949 -11.543 3.974 1.00 95.69 114 ALA A CA 1
ATOM 901 C C . ALA A 1 114 ? 2.355 -11.477 2.489 1.00 95.69 114 ALA A C 1
ATOM 903 O O . ALA A 1 114 ? 3.123 -12.319 2.027 1.00 95.69 114 ALA A O 1
ATOM 904 N N . ALA A 1 115 ? 1.863 -10.487 1.736 1.00 94.19 115 ALA A N 1
ATOM 905 C CA . ALA A 1 115 ? 2.176 -10.332 0.315 1.00 94.19 115 ALA A CA 1
ATOM 906 C C . ALA A 1 115 ? 3.618 -9.864 0.049 1.00 94.19 115 ALA A C 1
ATOM 908 O O . ALA A 1 115 ? 4.216 -10.272 -0.952 1.00 94.19 115 ALA A O 1
ATOM 909 N N . VAL A 1 116 ? 4.162 -9.018 0.930 1.00 92.06 116 VAL A N 1
ATOM 910 C CA . VAL A 1 116 ? 5.553 -8.544 0.875 1.00 92.06 116 VAL A CA 1
ATOM 911 C C . VAL A 1 116 ? 6.525 -9.649 1.298 1.00 92.06 116 VAL A C 1
ATOM 913 O O . VAL A 1 116 ? 7.592 -9.776 0.698 1.00 92.06 116 VAL A O 1
ATOM 916 N N . GLY A 1 117 ? 6.155 -10.472 2.285 1.00 84.56 117 GLY A N 1
ATOM 917 C CA . GLY A 1 117 ? 6.953 -11.624 2.717 1.00 84.56 117 GLY A CA 1
ATOM 918 C C . GLY A 1 117 ? 8.239 -11.256 3.469 1.00 84.56 117 GLY A C 1
ATOM 919 O O . GLY A 1 117 ? 9.196 -12.029 3.431 1.00 84.56 117 GLY A O 1
ATOM 920 N N . LYS A 1 118 ? 8.263 -10.083 4.116 1.00 68.50 118 LYS A N 1
ATOM 921 C CA . LYS A 1 118 ? 9.346 -9.602 4.990 1.00 68.50 118 LYS A CA 1
ATOM 922 C C . LYS A 1 118 ? 8.875 -9.520 6.435 1.00 68.50 118 LYS A C 1
ATOM 924 O O . LYS A 1 118 ? 7.723 -9.064 6.641 1.00 68.50 118 LYS A O 1
#

Nearest PDB structures (foldseek):
  6dhz-assembly1_D-2  TM=4.605E-01  e=7.824E-01  Escherichia coli
  5tvn-assembly1_A  TM=4.155E-01  e=5.503E+00  Homo sapiens

Mean predicted aligned error: 6.79 Å